Protein AF-W2BYJ5-F1 (afdb_monomer_lite)

Secondary structure (DSSP, 8-state):
----EEETTEEEEEEEE---S-TTSEEEEEEEEEPTT-----TTSEESSPPHHHIIIIIISS-TT--HHHHGGGG--SEEEEEES-EEPPSTT-TT-EESEEEEEEETTTTEEEEEEEE-

pLDDT: mean 81.8, std 13.91, range [34.31, 96.56]

Sequence (120 aa):
MGVSDSYDGFEIEKVFDNHKGSPADGEALYKITKDSNTKADFSDWKKLPIDKRIVEFYITKRYDHVSSEIRKLAEISEGYWKIVGKNPIEGEGMKGLYGNMKLYIYDSQHDLIYCYVFDS

Radius of gyration: 14.44 Å; chains: 1; bounding box: 39×27×36 Å

Structure (mmCIF, N/CA/C/O backbone):
data_AF-W2BYJ5-F1
#
_entry.id   AF-W2BYJ5-F1
#
loop_
_atom_site.group_PDB
_atom_site.id
_atom_site.type_symbol
_atom_site.label_atom_id
_atom_site.label_alt_id
_atom_site.label_comp_id
_atom_site.label_asym_id
_atom_site.label_entity_id
_atom_site.label_seq_id
_atom_site.pdbx_PDB_ins_code
_atom_site.Cartn_x
_atom_site.Cartn_y
_atom_site.Cartn_z
_atom_site.occupancy
_atom_site.B_iso_or_equiv
_atom_site.auth_seq_id
_atom_site.auth_comp_id
_atom_site.auth_asym_id
_atom_site.auth_atom_id
_atom_site.pdbx_PDB_model_num
ATOM 1 N N . MET A 1 1 ? -17.457 -9.710 -12.658 1.00 34.31 1 MET A N 1
ATOM 2 C CA . MET A 1 1 ? -17.780 -10.358 -11.372 1.00 34.31 1 MET A CA 1
ATOM 3 C C . MET A 1 1 ? -16.460 -10.516 -10.645 1.00 34.31 1 MET A C 1
ATOM 5 O O . MET A 1 1 ? -15.619 -11.253 -11.142 1.00 34.31 1 MET A O 1
ATOM 9 N N . GLY A 1 2 ? -16.212 -9.712 -9.609 1.00 41.78 2 GLY A N 1
ATOM 10 C CA . GLY A 1 2 ? -14.997 -9.833 -8.799 1.00 41.78 2 GLY A CA 1
ATOM 11 C C . GLY A 1 2 ? -15.072 -11.114 -7.975 1.00 41.78 2 GLY A C 1
ATOM 12 O O . GLY A 1 2 ? -16.130 -11.422 -7.434 1.00 41.78 2 GLY A O 1
ATOM 13 N N . VAL A 1 3 ? -13.991 -11.888 -7.958 1.00 44.06 3 VAL A N 1
ATOM 14 C CA . VAL A 1 3 ? -13.860 -13.061 -7.090 1.00 44.06 3 VAL A CA 1
ATOM 15 C C . VAL A 1 3 ? -13.415 -12.532 -5.731 1.00 44.06 3 VAL A C 1
ATOM 17 O O . VAL A 1 3 ? -12.350 -11.919 -5.657 1.00 44.06 3 VAL A O 1
ATOM 20 N N . SER A 1 4 ? -14.253 -12.689 -4.705 1.00 48.09 4 SER A N 1
ATOM 21 C CA . SER A 1 4 ? -13.864 -12.451 -3.318 1.00 48.09 4 SER A CA 1
ATOM 22 C C . SER A 1 4 ? -13.436 -13.774 -2.695 1.00 48.09 4 SER A C 1
ATOM 24 O O . SER A 1 4 ? -14.234 -14.699 -2.555 1.00 48.09 4 SER A O 1
ATOM 26 N N . ASP A 1 5 ? -12.154 -13.875 -2.354 1.00 50.00 5 ASP A N 1
ATOM 27 C CA . ASP A 1 5 ? -11.633 -14.991 -1.571 1.00 50.00 5 ASP A CA 1
ATOM 28 C C . ASP A 1 5 ? -11.631 -14.569 -0.096 1.00 50.00 5 ASP A C 1
ATOM 30 O O . ASP A 1 5 ? -11.043 -13.545 0.267 1.00 50.00 5 ASP A O 1
ATOM 34 N N . SER A 1 6 ? -12.313 -15.338 0.756 1.00 47.88 6 SER A N 1
ATOM 35 C CA . SER A 1 6 ? -12.327 -15.129 2.205 1.00 47.88 6 SER A CA 1
ATOM 36 C C . SER A 1 6 ? -11.259 -15.999 2.867 1.00 47.88 6 SER A C 1
ATOM 38 O O . SER A 1 6 ? -11.333 -17.228 2.791 1.00 47.88 6 SER A O 1
ATOM 40 N N . TYR A 1 7 ? -10.301 -15.382 3.551 1.00 55.19 7 TYR A N 1
ATOM 41 C CA . TYR A 1 7 ? -9.303 -16.069 4.375 1.00 55.19 7 TYR A CA 1
ATOM 42 C C . TYR A 1 7 ? -9.438 -15.563 5.810 1.00 55.19 7 TYR A C 1
ATOM 44 O O . TYR A 1 7 ? -9.372 -14.356 6.005 1.00 55.19 7 TYR A O 1
ATOM 52 N N . ASP A 1 8 ? -9.648 -16.460 6.783 1.00 59.50 8 ASP A N 1
ATOM 53 C CA . ASP A 1 8 ? -9.622 -16.217 8.241 1.00 59.50 8 ASP A CA 1
ATOM 54 C C . ASP A 1 8 ? -9.845 -14.751 8.671 1.00 59.50 8 ASP A C 1
ATOM 56 O O . ASP A 1 8 ? -8.933 -14.065 9.135 1.00 59.50 8 ASP A O 1
ATOM 60 N N . GLY A 1 9 ? -11.074 -14.256 8.506 1.00 69.25 9 GLY A N 1
ATOM 61 C CA . GLY A 1 9 ? -11.464 -12.930 8.989 1.00 69.25 9 GLY A CA 1
ATOM 62 C C . GLY A 1 9 ? -11.084 -11.746 8.094 1.00 69.25 9 GLY A C 1
ATOM 63 O O . GLY A 1 9 ? -11.025 -10.616 8.590 1.00 69.25 9 GLY A O 1
ATOM 64 N N . PHE A 1 10 ? -10.797 -11.990 6.813 1.00 74.31 10 PHE A N 1
ATOM 65 C CA . PHE A 1 10 ? -10.571 -10.967 5.796 1.00 74.31 10 PHE A CA 1
ATOM 66 C C . PHE A 1 10 ? -11.296 -11.299 4.486 1.00 74.31 10 PHE A C 1
ATOM 68 O O . PHE A 1 10 ? -11.245 -12.432 4.002 1.00 74.31 10 PHE A O 1
ATOM 75 N N . GLU A 1 11 ? -11.894 -10.278 3.875 1.00 85.56 11 GLU A N 1
ATOM 76 C CA . GLU A 1 11 ? -12.414 -10.303 2.508 1.00 85.56 11 GLU A CA 1
ATOM 77 C C . GLU A 1 11 ? -11.438 -9.576 1.579 1.00 85.56 11 GLU A C 1
ATOM 79 O O . GLU A 1 11 ? -11.033 -8.444 1.856 1.00 85.56 11 GLU A O 1
ATOM 84 N N . ILE A 1 12 ? -11.048 -10.222 0.477 1.00 88.88 12 ILE A N 1
ATOM 85 C CA . ILE A 1 12 ? -10.136 -9.649 -0.517 1.00 88.88 12 ILE A CA 1
ATOM 86 C C . ILE A 1 12 ? -10.892 -9.419 -1.824 1.00 88.88 12 ILE A C 1
ATOM 88 O O . ILE A 1 12 ? -11.341 -10.361 -2.468 1.00 88.88 12 ILE A O 1
ATOM 92 N N . GLU A 1 13 ? -10.973 -8.165 -2.250 1.00 91.50 13 GLU A N 1
ATOM 93 C CA . GLU A 1 13 ? -11.557 -7.735 -3.515 1.00 91.50 13 GLU A CA 1
ATOM 94 C C . GLU A 1 13 ? -10.449 -7.265 -4.465 1.00 91.50 13 GLU A C 1
ATOM 96 O O . GLU A 1 13 ? -9.649 -6.389 -4.128 1.00 91.50 13 GLU A O 1
ATOM 101 N N . LYS A 1 14 ? -10.405 -7.802 -5.688 1.00 92.25 14 LYS A N 1
ATOM 102 C CA . LYS A 1 14 ? -9.526 -7.278 -6.741 1.00 92.25 14 LYS A CA 1
ATOM 103 C C . LYS A 1 14 ? -10.184 -6.076 -7.427 1.00 92.25 14 LYS A C 1
ATOM 105 O O . LYS A 1 14 ? -11.165 -6.235 -8.148 1.00 92.25 14 LYS A O 1
ATOM 110 N N . VAL A 1 15 ? -9.610 -4.892 -7.231 1.00 91.81 15 VAL A N 1
ATOM 111 C CA . VAL A 1 15 ? -10.130 -3.599 -7.713 1.00 91.81 15 VAL A CA 1
ATOM 112 C C . VAL A 1 15 ? -9.545 -3.222 -9.077 1.00 91.81 15 VAL A C 1
ATOM 114 O O . VAL A 1 15 ? -10.196 -2.565 -9.886 1.00 91.81 15 VAL A O 1
ATOM 117 N N . PHE A 1 16 ? -8.311 -3.643 -9.352 1.00 89.19 16 PHE A N 1
ATOM 118 C CA . PHE A 1 16 ? -7.631 -3.383 -10.618 1.00 89.19 16 PHE A CA 1
ATOM 119 C C . PHE A 1 16 ? -6.700 -4.540 -10.979 1.00 89.19 16 PHE A C 1
ATOM 121 O O . PHE A 1 16 ? -6.076 -5.127 -10.095 1.00 89.19 16 PHE A O 1
ATOM 128 N N . ASP A 1 17 ? -6.596 -4.841 -12.273 1.00 88.56 17 ASP A N 1
ATOM 129 C CA . ASP A 1 17 ? -5.706 -5.863 -12.825 1.00 88.56 17 ASP A CA 1
ATOM 130 C C . ASP A 1 17 ? -5.228 -5.437 -14.219 1.00 88.56 17 ASP A C 1
ATOM 132 O O . ASP A 1 17 ? -6.046 -5.139 -15.093 1.00 88.56 17 ASP A O 1
ATOM 136 N N . ASN A 1 18 ? -3.914 -5.391 -14.418 1.00 84.12 18 ASN A N 1
ATOM 137 C CA . ASN A 1 18 ? -3.278 -5.057 -15.691 1.00 84.12 18 ASN A CA 1
ATOM 138 C C . ASN A 1 18 ? -2.070 -5.959 -15.983 1.00 84.12 18 ASN A C 1
ATOM 140 O O . ASN A 1 18 ? -1.065 -5.516 -16.543 1.00 84.12 18 ASN A O 1
ATOM 144 N N . HIS A 1 19 ? -2.149 -7.238 -15.621 1.00 76.38 19 HIS A N 1
ATOM 145 C CA . HIS A 1 19 ? -1.187 -8.219 -16.118 1.00 76.38 19 HIS A CA 1
ATOM 146 C C . HIS A 1 19 ? -1.439 -8.417 -17.618 1.00 76.38 19 HIS A C 1
ATOM 148 O O . HIS A 1 19 ? -2.447 -9.000 -18.023 1.00 76.38 19 HIS A O 1
ATOM 154 N N . LYS A 1 20 ? -0.550 -7.894 -18.474 1.00 66.12 20 LYS A N 1
ATOM 155 C CA . LYS A 1 20 ? -0.700 -7.878 -19.947 1.00 66.12 20 LYS A CA 1
ATOM 156 C C . LYS A 1 20 ? -0.464 -9.257 -20.592 1.00 66.12 20 LYS A C 1
ATOM 158 O O . LYS A 1 20 ? 0.242 -9.372 -21.589 1.00 66.12 20 LYS A O 1
ATOM 163 N N . GLY A 1 21 ? -1.032 -10.317 -20.019 1.00 58.94 21 GLY A N 1
ATOM 164 C CA . GLY A 1 21 ? -0.880 -11.700 -20.482 1.00 58.94 21 GLY A CA 1
ATOM 165 C C . GLY A 1 21 ? 0.358 -12.435 -19.950 1.00 58.94 21 GLY A C 1
ATOM 166 O O . GLY A 1 21 ? 0.511 -13.617 -20.243 1.00 58.94 21 GLY A O 1
ATOM 167 N N . SER A 1 22 ? 1.201 -11.780 -19.144 1.00 53.72 22 SER A N 1
ATOM 168 C CA . SER A 1 22 ? 2.296 -12.403 -18.388 1.00 53.72 22 SER A CA 1
ATOM 169 C C . SER A 1 22 ? 2.013 -12.264 -16.888 1.00 53.72 22 SER A C 1
ATOM 171 O O . SER A 1 22 ? 1.845 -11.139 -16.425 1.00 53.72 22 SER A O 1
ATOM 173 N N . PRO A 1 23 ? 1.966 -13.359 -16.106 1.00 57.19 23 PRO A N 1
ATOM 174 C CA . PRO A 1 23 ? 1.813 -13.284 -14.650 1.00 57.19 23 PRO A CA 1
ATOM 175 C C . PRO A 1 23 ? 2.991 -12.610 -13.935 1.00 57.19 23 PRO A C 1
ATOM 177 O O . PRO A 1 23 ? 2.866 -12.288 -12.763 1.00 57.19 23 PRO A O 1
ATOM 180 N N . ALA A 1 24 ? 4.133 -12.462 -14.616 1.00 58.56 24 ALA A N 1
ATOM 181 C CA . ALA A 1 24 ? 5.359 -11.899 -14.055 1.00 58.56 24 ALA A CA 1
ATOM 182 C C . ALA A 1 24 ? 5.522 -10.394 -14.321 1.00 58.56 24 ALA A C 1
ATOM 184 O O . ALA A 1 24 ? 6.416 -9.791 -13.745 1.00 58.56 24 ALA A O 1
ATOM 185 N N . ASP A 1 25 ? 4.671 -9.805 -15.170 1.00 70.56 25 ASP A N 1
ATOM 186 C CA . ASP A 1 25 ? 4.740 -8.389 -15.530 1.00 70.56 25 ASP A CA 1
ATOM 187 C C . ASP A 1 25 ? 3.359 -7.751 -15.416 1.00 70.56 25 ASP A C 1
ATOM 189 O O . ASP A 1 25 ? 2.419 -8.108 -16.144 1.00 70.56 25 ASP A O 1
ATOM 193 N N . GLY A 1 26 ? 3.232 -6.760 -14.539 1.00 82.06 26 GLY A N 1
ATOM 194 C CA . GLY A 1 26 ? 1.994 -6.012 -14.421 1.00 82.06 26 GLY A CA 1
ATOM 195 C C . GLY A 1 26 ? 1.746 -5.404 -13.057 1.00 82.06 26 GLY A C 1
ATOM 196 O O . GLY A 1 26 ? 2.615 -5.284 -12.198 1.00 82.06 26 GLY A O 1
ATOM 197 N N . GLU A 1 27 ? 0.506 -4.963 -12.904 1.00 87.12 27 GLU A N 1
ATOM 198 C CA . GLU A 1 27 ? 0.048 -4.242 -11.733 1.00 87.12 27 GLU A CA 1
ATOM 199 C C . GLU A 1 27 ? -1.331 -4.755 -11.339 1.00 87.12 27 GLU A C 1
ATOM 201 O O . GLU A 1 27 ? -2.189 -5.002 -12.194 1.00 87.12 27 GLU A O 1
ATOM 206 N N . ALA A 1 28 ? -1.571 -4.875 -10.040 1.00 90.19 28 ALA A N 1
ATOM 207 C CA . ALA A 1 28 ? -2.897 -5.155 -9.514 1.00 90.19 28 ALA A CA 1
ATOM 208 C C . ALA A 1 28 ? -3.137 -4.392 -8.218 1.00 90.19 28 ALA A C 1
ATOM 210 O O . ALA A 1 28 ? -2.230 -4.196 -7.411 1.00 90.19 28 ALA A O 1
ATOM 211 N N . LEU A 1 29 ? -4.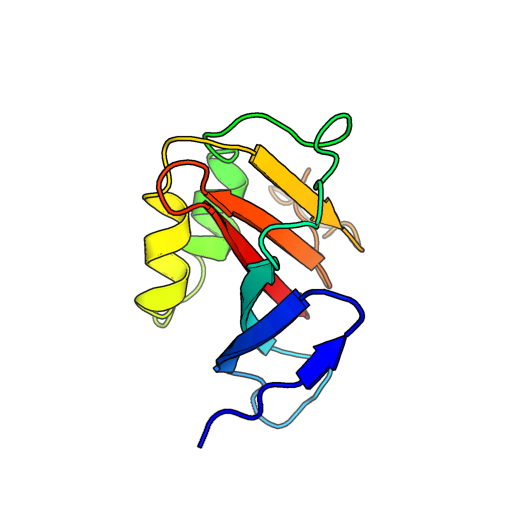384 -3.983 -8.007 1.00 93.00 29 LEU A N 1
ATOM 212 C CA . LEU A 1 29 ? -4.826 -3.388 -6.755 1.00 93.00 29 LEU A CA 1
ATOM 213 C C . LEU A 1 29 ? -5.865 -4.289 -6.117 1.00 93.00 29 LEU A C 1
ATOM 215 O O . LEU A 1 29 ? -6.869 -4.638 -6.740 1.00 93.00 29 LEU A O 1
ATOM 219 N N . TYR A 1 30 ? -5.637 -4.599 -4.852 1.00 93.38 30 TYR A N 1
ATOM 220 C CA . TYR A 1 30 ? -6.566 -5.327 -4.013 1.00 93.38 30 TYR A CA 1
ATOM 221 C C . TYR A 1 30 ? -7.021 -4.431 -2.872 1.00 93.38 30 TYR A C 1
ATOM 223 O O . TYR A 1 30 ? -6.216 -3.711 -2.275 1.00 93.38 30 TYR A O 1
ATOM 231 N N . LYS A 1 31 ? -8.304 -4.512 -2.557 1.00 94.12 31 LYS A N 1
ATOM 232 C CA . LYS A 1 31 ? -8.903 -3.973 -1.347 1.00 94.12 31 LYS A CA 1
ATOM 233 C C . LYS A 1 31 ? -9.156 -5.140 -0.404 1.00 94.12 31 LYS A C 1
ATOM 235 O O . LYS A 1 31 ? -9.677 -6.171 -0.806 1.00 94.12 31 LYS A O 1
ATOM 240 N N . ILE A 1 32 ? -8.738 -4.980 0.837 1.00 91.06 32 ILE A N 1
ATOM 241 C CA . ILE A 1 32 ? -8.810 -5.986 1.882 1.00 91.06 32 ILE A CA 1
ATOM 242 C C . ILE A 1 32 ? -9.638 -5.381 3.008 1.00 91.06 32 ILE A C 1
ATOM 244 O O . ILE A 1 32 ? -9.247 -4.384 3.628 1.00 91.06 32 ILE A O 1
ATOM 248 N N . THR A 1 33 ? -10.790 -5.982 3.257 1.00 87.94 33 THR A N 1
ATOM 249 C CA . THR A 1 33 ? -11.684 -5.619 4.350 1.00 87.94 33 THR A CA 1
ATOM 250 C C . THR A 1 33 ? -11.478 -6.616 5.478 1.00 87.94 33 THR A C 1
ATOM 252 O O . THR A 1 33 ? -11.453 -7.823 5.256 1.00 87.94 33 THR A O 1
ATOM 255 N N . LYS A 1 34 ? -11.265 -6.108 6.690 1.00 79.69 34 LYS A N 1
ATOM 256 C CA . LYS A 1 34 ? -11.122 -6.940 7.885 1.00 79.69 34 LYS A CA 1
ATOM 257 C C . LYS A 1 34 ? -12.483 -7.179 8.526 1.00 79.69 34 LYS A C 1
ATOM 259 O O . LYS A 1 34 ? -13.318 -6.275 8.575 1.00 79.69 34 LYS A O 1
ATOM 264 N N . ASP A 1 35 ? -12.663 -8.360 9.091 1.00 76.81 35 ASP A N 1
ATOM 265 C CA . ASP A 1 35 ? -13.776 -8.626 9.988 1.00 76.81 35 ASP A CA 1
ATOM 266 C C . ASP A 1 35 ? -13.622 -7.805 11.272 1.00 76.81 35 ASP A C 1
ATOM 268 O O . ASP A 1 35 ? -12.515 -7.512 11.735 1.00 76.81 35 ASP A O 1
ATOM 272 N N . SER A 1 36 ? -14.749 -7.478 11.903 1.00 68.12 36 SER A N 1
ATOM 273 C CA . SER A 1 36 ? -14.817 -6.610 13.090 1.00 68.12 36 SER A CA 1
ATOM 274 C C . SER A 1 36 ? -13.987 -7.112 14.281 1.00 68.12 36 SER A C 1
ATOM 276 O O . SER A 1 36 ? -13.649 -6.340 15.177 1.00 68.12 36 SER A O 1
ATOM 278 N N . ASN A 1 37 ? -13.659 -8.406 14.301 1.00 70.25 37 ASN A N 1
ATOM 279 C CA . ASN A 1 37 ? -12.916 -9.060 15.376 1.00 70.25 37 ASN A CA 1
ATOM 280 C C . ASN A 1 37 ? -11.407 -9.159 15.102 1.00 70.25 37 ASN A C 1
ATOM 282 O O . ASN A 1 37 ? -10.647 -9.546 15.995 1.00 70.25 37 ASN A O 1
ATOM 286 N N . THR A 1 38 ? -10.956 -8.800 13.901 1.00 70.56 38 THR A N 1
ATOM 287 C CA . THR A 1 38 ? -9.566 -8.978 13.489 1.00 70.56 38 THR A CA 1
ATOM 288 C C . THR A 1 38 ? -8.740 -7.739 13.828 1.00 70.56 38 THR A C 1
ATOM 290 O O . THR A 1 38 ? -8.915 -6.660 13.260 1.00 70.56 38 THR A O 1
ATOM 293 N N . LYS A 1 39 ? -7.804 -7.879 14.775 1.00 70.06 39 LYS A N 1
ATOM 294 C CA . LYS A 1 39 ? -6.857 -6.811 15.126 1.00 70.06 39 LYS A CA 1
ATOM 295 C C . LYS A 1 39 ? -5.643 -6.872 14.203 1.00 70.06 39 LYS A C 1
ATOM 297 O O . LYS A 1 39 ? -4.869 -7.820 14.267 1.00 70.06 39 LYS A O 1
ATOM 302 N N . ALA A 1 40 ? -5.469 -5.848 13.373 1.00 72.88 40 ALA A N 1
ATOM 303 C CA . ALA A 1 40 ? -4.260 -5.676 12.578 1.00 72.88 40 ALA A CA 1
ATOM 304 C C . ALA A 1 40 ? -3.139 -5.064 13.436 1.00 72.88 40 ALA A C 1
ATOM 306 O O . ALA A 1 40 ? -3.367 -4.088 14.153 1.00 72.88 40 ALA A O 1
ATOM 307 N N . ASP A 1 41 ? -1.938 -5.641 13.359 1.00 81.62 41 ASP A N 1
ATOM 308 C CA . ASP A 1 41 ? -0.731 -5.081 13.967 1.00 81.62 41 ASP A CA 1
ATOM 309 C C . ASP A 1 41 ? 0.039 -4.239 12.938 1.00 81.62 41 ASP A C 1
ATOM 311 O O . ASP A 1 41 ? 0.398 -4.703 11.849 1.00 81.62 41 ASP A O 1
ATOM 315 N N . PHE A 1 42 ? 0.279 -2.980 13.302 1.00 87.88 42 PHE A N 1
ATOM 316 C CA . PHE A 1 42 ? 0.967 -1.984 12.485 1.00 87.88 42 PHE A CA 1
ATOM 317 C C . PHE A 1 42 ? 2.311 -1.549 13.081 1.00 87.88 42 PHE A C 1
ATOM 319 O O . PHE A 1 42 ? 2.884 -0.566 12.615 1.00 87.88 42 PHE A O 1
ATOM 326 N N . SER A 1 43 ? 2.822 -2.260 14.089 1.00 88.25 43 SER A N 1
ATOM 327 C CA . SER A 1 43 ? 4.089 -1.956 14.771 1.00 88.25 43 SER A CA 1
ATOM 328 C C . SER A 1 43 ? 5.273 -1.764 13.810 1.00 88.25 43 SER A C 1
ATOM 330 O O . SER A 1 43 ? 6.039 -0.814 13.963 1.00 88.25 43 SER A O 1
ATOM 332 N N . ASP A 1 44 ? 5.360 -2.595 12.769 1.00 90.31 44 ASP A N 1
ATOM 333 C CA . ASP A 1 44 ? 6.418 -2.546 11.746 1.00 90.31 44 ASP A CA 1
ATOM 334 C C . ASP A 1 44 ? 6.091 -1.655 10.529 1.00 90.31 44 ASP A C 1
ATOM 336 O O . ASP A 1 44 ? 6.843 -1.616 9.547 1.00 90.31 44 ASP A O 1
ATOM 340 N N . TRP A 1 45 ? 4.953 -0.957 10.537 1.00 95.38 45 TRP A N 1
ATOM 341 C CA . TRP A 1 45 ? 4.527 -0.110 9.424 1.00 95.38 45 TRP A CA 1
ATOM 342 C C . TRP A 1 45 ? 4.939 1.345 9.649 1.00 95.38 45 TRP A C 1
ATOM 344 O O . TRP A 1 45 ? 5.038 1.844 10.769 1.00 95.38 45 TRP A O 1
ATOM 354 N N . LYS A 1 46 ? 5.149 2.072 8.553 1.00 95.44 46 LYS A N 1
ATOM 355 C CA . LYS A 1 46 ? 5.428 3.509 8.592 1.00 95.44 46 LYS A CA 1
ATOM 356 C C . LYS A 1 46 ? 4.120 4.283 8.661 1.00 95.44 46 LYS A C 1
ATOM 358 O O . LYS A 1 46 ? 3.141 3.889 8.041 1.00 95.44 46 LYS A O 1
ATOM 363 N N . LYS A 1 47 ? 4.105 5.414 9.363 1.00 96.19 47 LYS A N 1
ATOM 364 C CA . LYS A 1 47 ? 2.957 6.328 9.341 1.00 96.19 47 LYS A CA 1
ATOM 365 C C . LYS A 1 47 ? 2.857 7.010 7.971 1.00 96.19 47 LYS A C 1
ATOM 367 O O . LYS A 1 47 ? 3.885 7.338 7.374 1.00 96.19 47 LYS A O 1
ATOM 372 N N . LEU A 1 48 ? 1.636 7.210 7.479 1.00 95.75 48 LEU A N 1
ATOM 373 C CA . LEU A 1 48 ? 1.376 8.053 6.307 1.00 95.75 48 LEU A CA 1
ATOM 374 C C . LEU A 1 48 ? 1.807 9.520 6.565 1.00 95.75 48 LEU A C 1
ATOM 376 O O . LEU A 1 48 ? 1.855 9.941 7.727 1.00 95.75 48 LEU A O 1
ATOM 380 N N . PRO A 1 49 ? 2.144 10.308 5.521 1.00 93.94 49 PRO A N 1
ATOM 381 C CA . PRO A 1 49 ? 2.026 9.998 4.091 1.00 93.94 49 PRO A CA 1
ATOM 382 C C . PRO A 1 49 ? 3.116 9.050 3.565 1.00 93.94 49 PRO A C 1
ATOM 384 O O . PRO A 1 49 ? 4.162 8.847 4.185 1.00 93.94 49 PRO A O 1
ATOM 387 N N . ILE A 1 50 ? 2.859 8.464 2.394 1.00 92.38 50 ILE A N 1
ATOM 388 C CA . ILE A 1 50 ? 3.833 7.639 1.667 1.00 92.38 50 ILE A CA 1
ATOM 389 C C . ILE A 1 50 ? 5.010 8.519 1.227 1.00 92.38 50 ILE A C 1
ATOM 391 O O . ILE A 1 50 ? 4.838 9.698 0.912 1.00 92.38 50 ILE A O 1
ATOM 395 N N . ASP A 1 51 ? 6.216 7.945 1.186 1.00 90.38 51 ASP A N 1
ATOM 396 C CA . ASP A 1 51 ? 7.390 8.646 0.664 1.00 90.38 51 ASP A CA 1
ATOM 397 C C . ASP A 1 51 ? 7.121 9.186 -0.750 1.00 90.38 51 ASP A C 1
ATOM 399 O O . ASP A 1 51 ? 6.678 8.457 -1.643 1.00 90.38 51 ASP A O 1
ATOM 403 N N . LYS A 1 52 ? 7.426 10.470 -0.961 1.00 89.56 52 LYS A N 1
ATOM 404 C CA . LYS A 1 52 ? 7.170 11.171 -2.223 1.00 89.56 52 LYS A CA 1
ATOM 405 C C . LYS A 1 52 ? 7.756 10.440 -3.433 1.00 89.56 52 LYS A C 1
ATOM 407 O O . LYS A 1 52 ? 7.115 10.416 -4.478 1.00 89.56 52 LYS A O 1
ATOM 412 N N . ARG A 1 53 ? 8.937 9.823 -3.313 1.00 87.12 53 ARG A N 1
ATOM 413 C CA . ARG A 1 53 ? 9.557 9.092 -4.431 1.00 87.12 53 ARG A CA 1
ATOM 414 C C . ARG A 1 53 ? 8.759 7.853 -4.811 1.00 87.12 53 ARG A C 1
ATOM 416 O O . ARG A 1 53 ? 8.660 7.544 -5.991 1.00 87.12 53 ARG A O 1
ATOM 423 N N . ILE A 1 54 ? 8.175 7.169 -3.830 1.00 88.50 54 ILE A N 1
ATOM 424 C CA . ILE A 1 54 ? 7.308 6.010 -4.063 1.00 88.50 54 ILE A CA 1
ATOM 425 C C . ILE A 1 54 ? 6.019 6.474 -4.750 1.00 88.50 54 ILE A C 1
ATOM 427 O O . ILE A 1 54 ? 5.617 5.890 -5.751 1.00 88.50 54 ILE A O 1
ATOM 431 N N . VAL A 1 55 ? 5.409 7.564 -4.276 1.00 90.25 55 VAL A N 1
ATOM 432 C CA . VAL A 1 55 ? 4.202 8.133 -4.903 1.00 90.25 55 VAL A CA 1
ATOM 433 C C . VAL A 1 55 ? 4.468 8.554 -6.349 1.00 90.25 55 VAL A C 1
ATOM 435 O O . VAL A 1 55 ? 3.692 8.234 -7.251 1.00 90.25 55 VAL A O 1
ATOM 438 N N . GLU A 1 56 ? 5.573 9.254 -6.593 1.00 87.25 56 GLU A N 1
ATOM 439 C CA . GLU A 1 56 ? 5.961 9.668 -7.940 1.00 87.25 56 GLU A CA 1
ATOM 440 C C . GLU A 1 56 ? 6.202 8.452 -8.835 1.00 87.25 56 GLU A C 1
ATOM 442 O O . GLU A 1 56 ? 5.641 8.373 -9.924 1.00 87.25 56 GLU A O 1
ATOM 447 N N . PHE A 1 57 ? 6.970 7.468 -8.375 1.00 84.94 57 PHE A N 1
ATOM 448 C CA . PHE A 1 57 ? 7.361 6.338 -9.209 1.00 84.94 57 PHE A CA 1
ATOM 449 C C . PHE A 1 57 ? 6.226 5.345 -9.477 1.00 84.94 57 PHE A C 1
ATOM 451 O O . PHE A 1 57 ? 6.065 4.915 -10.612 1.00 84.94 57 PHE A O 1
ATOM 458 N N . TYR A 1 58 ? 5.449 4.977 -8.459 1.00 85.31 58 TYR A N 1
ATOM 459 C CA . TYR A 1 58 ? 4.490 3.872 -8.557 1.00 85.31 58 TYR A CA 1
ATOM 460 C C . TYR A 1 58 ? 3.041 4.322 -8.736 1.00 85.31 58 TYR A C 1
ATOM 462 O O . TYR A 1 58 ? 2.243 3.566 -9.273 1.00 85.31 58 TYR A O 1
ATOM 470 N N . ILE A 1 59 ? 2.686 5.525 -8.273 1.00 86.50 59 ILE A N 1
ATOM 471 C CA . ILE A 1 59 ? 1.278 5.937 -8.147 1.00 86.50 59 ILE A CA 1
ATOM 472 C C . ILE A 1 59 ? 0.907 7.054 -9.132 1.00 86.50 59 ILE A C 1
ATOM 474 O O . ILE A 1 59 ? -0.246 7.149 -9.543 1.00 86.50 59 ILE A O 1
ATOM 478 N N . THR A 1 60 ? 1.852 7.920 -9.521 1.00 79.38 60 THR A N 1
ATOM 479 C CA . THR A 1 60 ? 1.499 9.155 -10.252 1.00 79.38 60 THR A CA 1
ATOM 480 C C . THR A 1 60 ? 2.257 9.429 -11.552 1.00 79.38 60 THR A C 1
ATOM 482 O O . THR A 1 60 ? 1.629 9.971 -12.458 1.00 79.38 60 THR A O 1
ATOM 485 N N . LYS A 1 61 ? 3.553 9.098 -11.703 1.00 66.56 61 LYS A N 1
ATOM 486 C CA . LYS A 1 61 ? 4.335 9.540 -12.885 1.00 66.56 61 LYS A CA 1
ATOM 487 C C . LYS A 1 61 ? 4.713 8.480 -13.911 1.00 66.56 61 LYS A C 1
ATOM 489 O O . LYS A 1 61 ? 4.922 8.856 -15.059 1.00 66.56 61 LYS A O 1
ATOM 494 N N . ARG A 1 62 ? 4.924 7.215 -13.542 1.00 60.56 62 ARG A N 1
ATOM 495 C CA . ARG A 1 62 ? 5.693 6.317 -14.428 1.00 60.56 62 ARG A CA 1
ATOM 496 C C . ARG A 1 62 ? 4.885 5.687 -15.565 1.00 60.56 62 ARG A C 1
ATOM 498 O O . ARG A 1 62 ? 5.486 5.172 -16.500 1.00 60.56 62 ARG A O 1
ATOM 505 N N . TYR A 1 63 ? 3.560 5.806 -15.550 1.00 56.12 63 TYR A N 1
ATOM 506 C CA . TYR A 1 63 ? 2.728 5.324 -16.646 1.00 56.12 63 TYR A CA 1
ATOM 507 C C . TYR A 1 63 ? 1.691 6.375 -17.036 1.00 56.12 63 TYR A C 1
ATOM 509 O O . TYR A 1 63 ? 0.873 6.787 -16.213 1.00 56.12 63 TYR A O 1
ATOM 517 N N . ASP A 1 64 ? 1.639 6.718 -18.324 1.00 54.78 64 ASP A N 1
ATOM 518 C CA . ASP A 1 64 ? 0.552 7.502 -18.942 1.00 54.78 64 ASP A CA 1
ATOM 519 C C . ASP A 1 64 ? -0.840 6.841 -18.764 1.00 54.78 64 ASP A C 1
ATOM 521 O O . ASP A 1 64 ? -1.868 7.376 -19.175 1.00 54.78 64 ASP A O 1
ATOM 525 N N . HIS A 1 65 ? -0.882 5.680 -18.100 1.00 60.62 65 HIS A N 1
ATOM 526 C CA . HIS A 1 65 ? -2.035 4.822 -17.881 1.00 60.62 65 HIS A CA 1
ATOM 527 C C . HIS A 1 65 ? -2.220 4.386 -16.417 1.00 60.62 65 HIS A C 1
ATOM 529 O O . HIS A 1 65 ? -2.879 3.373 -16.187 1.00 60.62 65 HIS A O 1
ATOM 535 N N . VAL A 1 66 ? -1.669 5.093 -15.414 1.00 72.31 66 VAL A N 1
ATOM 536 C CA . VAL A 1 66 ? -1.994 4.731 -14.018 1.00 72.31 66 VAL A CA 1
ATOM 537 C C . VAL A 1 66 ? -3.495 4.918 -13.778 1.00 72.31 66 VAL A C 1
ATOM 539 O O . VAL A 1 66 ? -4.014 6.031 -13.922 1.00 72.31 66 VAL A O 1
ATOM 542 N N . SER A 1 67 ? -4.167 3.825 -13.408 1.00 81.25 67 SER A N 1
ATOM 543 C CA . SER A 1 67 ? -5.604 3.774 -13.120 1.00 81.25 67 SER A CA 1
ATOM 544 C C . SER A 1 67 ? -6.016 4.800 -12.063 1.00 81.25 67 SER A C 1
ATOM 546 O O . SER A 1 67 ? -5.277 5.061 -11.110 1.00 81.25 67 SER A O 1
ATOM 548 N N . SER A 1 68 ? -7.231 5.341 -12.188 1.00 85.50 68 SER A N 1
ATOM 549 C CA . SER A 1 68 ? -7.833 6.212 -11.171 1.00 85.50 68 SER A CA 1
ATOM 550 C C . SER A 1 68 ? -7.852 5.558 -9.791 1.00 85.50 68 SER A C 1
ATOM 552 O O . SER A 1 68 ? -7.659 6.246 -8.796 1.00 85.50 68 SER A O 1
ATOM 554 N N . GLU A 1 69 ? -8.024 4.237 -9.727 1.00 86.88 69 GLU A N 1
ATOM 555 C CA . GLU A 1 69 ? -8.052 3.496 -8.463 1.00 86.88 69 GLU A CA 1
ATOM 556 C C . GLU A 1 69 ? -6.688 3.476 -7.767 1.00 86.88 69 GLU A C 1
ATOM 558 O O . GLU A 1 69 ? -6.613 3.639 -6.554 1.00 86.88 69 GLU A O 1
ATOM 563 N N . ILE A 1 70 ? -5.597 3.368 -8.530 1.00 88.75 70 ILE A N 1
ATOM 564 C CA . ILE A 1 70 ? -4.239 3.442 -7.975 1.00 88.75 70 ILE A CA 1
ATOM 565 C C . ILE A 1 70 ? -3.945 4.872 -7.511 1.00 88.75 70 ILE A C 1
ATOM 567 O O . ILE A 1 70 ? -3.382 5.062 -6.436 1.00 88.75 70 ILE A O 1
ATOM 571 N N . ARG A 1 71 ? -4.368 5.895 -8.268 1.00 89.06 71 ARG A N 1
ATOM 572 C CA . ARG A 1 71 ? -4.127 7.306 -7.907 1.00 89.06 71 ARG A CA 1
ATOM 573 C C . ARG A 1 71 ? -4.737 7.691 -6.558 1.00 89.06 71 ARG A C 1
ATOM 575 O O . ARG A 1 71 ? -4.095 8.431 -5.816 1.00 89.06 71 ARG A O 1
ATOM 582 N N . LYS A 1 72 ? -5.904 7.135 -6.208 1.00 90.31 72 LYS A N 1
ATOM 583 C CA . LYS A 1 72 ? -6.555 7.348 -4.900 1.00 90.31 72 LYS A CA 1
ATOM 584 C C . LYS A 1 72 ? -5.662 6.964 -3.719 1.00 90.31 72 LYS A C 1
ATOM 586 O O . LYS A 1 72 ? -5.782 7.551 -2.651 1.00 90.31 72 LYS A O 1
ATOM 591 N N . LEU A 1 73 ? -4.716 6.038 -3.898 1.00 91.94 73 LEU A N 1
ATOM 592 C CA . LEU A 1 73 ? -3.780 5.654 -2.837 1.00 91.94 73 LEU A CA 1
ATOM 593 C C . LEU A 1 73 ? -2.894 6.818 -2.369 1.00 91.94 73 LEU A C 1
ATOM 595 O O . LEU A 1 73 ? -2.493 6.847 -1.208 1.00 91.94 73 LEU A O 1
ATOM 599 N N . ALA A 1 74 ? -2.593 7.783 -3.247 1.00 90.25 74 ALA A N 1
ATOM 600 C CA . ALA A 1 74 ? -1.830 8.980 -2.888 1.00 90.25 74 ALA A CA 1
ATOM 601 C C . ALA A 1 74 ? -2.657 10.013 -2.101 1.00 90.25 74 ALA A C 1
ATOM 603 O O . ALA A 1 74 ? -2.081 10.931 -1.519 1.00 90.25 74 ALA A O 1
ATOM 604 N N . GLU A 1 75 ? -3.985 9.878 -2.093 1.00 91.06 75 GLU A N 1
ATOM 605 C CA . GLU A 1 75 ? -4.913 10.789 -1.415 1.00 91.06 75 GLU A CA 1
ATOM 606 C C . GLU A 1 75 ? -5.161 10.377 0.047 1.00 91.06 75 GLU A C 1
ATOM 608 O O . GLU A 1 75 ? -5.663 11.177 0.836 1.00 91.06 75 GLU A O 1
ATOM 613 N N . ILE A 1 76 ? -4.764 9.157 0.435 1.00 93.81 76 ILE A N 1
ATOM 614 C CA . ILE A 1 76 ? -4.914 8.643 1.801 1.00 93.81 76 ILE A CA 1
ATOM 615 C C . ILE A 1 76 ? -3.946 9.384 2.732 1.00 93.81 76 ILE A C 1
ATOM 617 O O . ILE A 1 76 ? -2.721 9.289 2.608 1.00 93.81 76 ILE A O 1
ATOM 621 N N . SER A 1 77 ? -4.506 10.120 3.690 1.00 92.94 77 SER A N 1
ATOM 622 C CA . SER A 1 77 ? -3.760 11.016 4.580 1.00 92.94 77 SER A CA 1
ATOM 623 C C . SER A 1 77 ? -3.523 10.450 5.982 1.00 92.94 77 SER A C 1
ATOM 625 O O . SER A 1 77 ? -2.593 10.886 6.665 1.00 92.94 77 SER A O 1
ATOM 627 N N . GLU A 1 78 ? -4.312 9.461 6.409 1.00 94.88 78 GLU A N 1
ATOM 628 C CA . GLU A 1 78 ? -4.251 8.884 7.752 1.00 94.88 78 GLU A CA 1
ATOM 629 C C . GLU A 1 78 ? -4.151 7.359 7.728 1.00 94.88 78 GLU A C 1
ATOM 631 O O . GLU A 1 78 ? -4.829 6.675 6.963 1.00 94.88 78 GLU A O 1
ATOM 636 N N . GLY A 1 79 ? -3.290 6.835 8.601 1.00 95.25 79 GLY A N 1
ATOM 637 C CA . GLY A 1 79 ? -3.028 5.410 8.741 1.00 95.25 79 GLY A CA 1
ATOM 638 C C . GLY A 1 79 ? -1.558 5.068 8.518 1.00 95.25 79 GLY A C 1
ATOM 639 O O . GLY A 1 79 ? -0.660 5.826 8.912 1.00 95.25 79 GLY A O 1
ATOM 640 N N . TYR A 1 80 ? -1.305 3.902 7.929 1.00 96.56 80 TYR A N 1
ATOM 641 C CA . TYR A 1 80 ? 0.023 3.286 7.900 1.00 96.56 80 TYR A CA 1
ATOM 642 C C . TYR A 1 80 ? 0.333 2.660 6.542 1.00 96.56 80 TYR A C 1
ATOM 644 O O . TYR A 1 80 ? -0.568 2.289 5.801 1.00 96.56 80 TYR A O 1
ATOM 652 N N . TRP A 1 81 ? 1.610 2.487 6.210 1.00 96.31 81 TRP A N 1
ATOM 653 C CA . TRP A 1 81 ? 2.031 1.832 4.974 1.00 96.31 81 TRP A CA 1
ATOM 654 C C . TRP A 1 81 ? 3.316 1.015 5.141 1.00 96.31 81 TRP A C 1
ATOM 656 O O . TRP A 1 81 ? 4.147 1.286 6.014 1.00 96.31 81 TRP A O 1
ATOM 666 N N . LYS A 1 82 ? 3.505 0.013 4.279 1.00 94.44 82 LYS A N 1
ATOM 667 C CA . LYS A 1 82 ? 4.756 -0.755 4.180 1.00 94.44 82 LYS A CA 1
ATOM 668 C C . LYS A 1 82 ? 4.961 -1.330 2.783 1.00 94.44 82 LYS A C 1
ATOM 670 O O . LYS A 1 82 ? 4.005 -1.544 2.048 1.00 94.44 82 LYS A O 1
ATOM 675 N N . ILE A 1 83 ? 6.211 -1.644 2.453 1.00 92.31 83 ILE A N 1
ATOM 676 C CA . ILE A 1 83 ? 6.564 -2.414 1.254 1.00 92.31 83 ILE A CA 1
ATOM 677 C C . ILE A 1 83 ? 7.017 -3.812 1.679 1.00 92.31 83 ILE A C 1
ATOM 679 O O . ILE A 1 83 ? 7.856 -3.939 2.574 1.00 92.31 83 ILE A O 1
ATOM 683 N N . VAL A 1 84 ? 6.487 -4.844 1.025 1.00 89.81 84 VAL A N 1
ATOM 684 C CA . VAL A 1 84 ? 6.800 -6.265 1.248 1.00 89.81 84 VAL A CA 1
ATOM 685 C C . VAL A 1 84 ? 7.197 -6.917 -0.071 1.00 89.81 84 VAL A C 1
ATOM 687 O O . VAL A 1 84 ? 6.638 -6.550 -1.097 1.00 89.81 84 VAL A O 1
ATOM 690 N N . GLY A 1 85 ? 8.122 -7.890 -0.003 1.00 81.06 85 GLY A N 1
ATOM 691 C CA . GLY A 1 85 ? 8.680 -8.626 -1.145 1.00 81.06 85 GLY A CA 1
ATOM 692 C C . GLY A 1 85 ? 9.334 -7.652 -2.107 1.00 81.06 85 GLY A C 1
ATOM 693 O O . GLY A 1 85 ? 8.633 -7.038 -2.865 1.00 81.06 85 GLY A O 1
ATOM 694 N N . LYS A 1 86 ? 10.631 -7.364 -2.013 1.00 78.12 86 LYS A N 1
ATOM 695 C CA . LYS A 1 86 ? 11.196 -6.225 -2.751 1.00 78.12 86 LYS A CA 1
ATOM 696 C C . LYS A 1 86 ? 12.544 -6.577 -3.357 1.00 78.12 86 LYS A C 1
ATOM 698 O O . LYS A 1 86 ? 13.480 -6.882 -2.619 1.00 78.12 86 LYS A O 1
ATOM 703 N N . ASN A 1 87 ? 12.646 -6.486 -4.679 1.00 83.25 87 ASN A N 1
ATOM 704 C CA . ASN A 1 87 ? 13.903 -6.657 -5.400 1.00 83.25 87 ASN A CA 1
ATOM 705 C C . ASN A 1 87 ? 14.462 -5.271 -5.727 1.00 83.25 87 ASN A C 1
ATOM 707 O O . ASN A 1 87 ? 13.773 -4.505 -6.397 1.00 83.25 87 ASN A O 1
ATOM 711 N N . PRO A 1 88 ? 15.648 -4.881 -5.225 1.00 82.50 88 PRO A N 1
ATOM 712 C CA . PRO A 1 88 ? 16.225 -3.577 -5.539 1.00 82.50 88 PRO A CA 1
ATOM 713 C C . PRO A 1 88 ? 16.336 -3.373 -7.051 1.00 82.50 88 PRO A C 1
ATOM 715 O O . PRO A 1 88 ? 16.825 -4.255 -7.752 1.00 82.50 88 PRO A O 1
ATOM 718 N N . ILE A 1 89 ? 15.901 -2.214 -7.544 1.00 81.94 89 ILE A N 1
ATOM 719 C CA . ILE A 1 89 ? 16.123 -1.838 -8.944 1.00 81.94 89 ILE A CA 1
ATOM 720 C C . ILE A 1 89 ? 17.499 -1.182 -9.042 1.00 81.94 89 ILE A C 1
ATOM 722 O O . ILE A 1 89 ? 17.787 -0.209 -8.338 1.00 81.94 89 ILE A O 1
ATOM 726 N N . GLU A 1 90 ? 18.349 -1.704 -9.922 1.00 81.19 90 GLU A N 1
ATOM 727 C CA . GLU A 1 90 ? 19.653 -1.114 -10.217 1.00 81.19 90 GLU A CA 1
ATOM 728 C C . GLU A 1 90 ? 19.534 -0.007 -11.274 1.00 81.19 90 GLU A C 1
ATOM 730 O O . GLU A 1 90 ? 18.707 -0.067 -12.183 1.00 81.19 90 GLU A O 1
ATOM 735 N N . GLY A 1 91 ? 20.360 1.033 -11.146 1.00 78.06 91 GLY A N 1
ATOM 736 C CA . GLY A 1 91 ? 20.405 2.152 -12.085 1.00 78.06 91 GLY A CA 1
ATOM 737 C C . GLY A 1 91 ? 20.578 3.509 -11.407 1.00 78.06 91 GLY A C 1
ATOM 738 O O . GLY A 1 91 ? 20.252 3.704 -10.231 1.00 78.06 91 GLY A O 1
ATOM 739 N N . GLU A 1 92 ? 21.099 4.474 -12.161 1.00 73.88 92 GLU A N 1
ATOM 740 C CA . GLU A 1 92 ? 21.227 5.853 -11.695 1.00 73.88 92 GLU A CA 1
ATOM 741 C C . GLU A 1 92 ? 19.834 6.438 -11.399 1.00 73.88 92 GLU A C 1
ATOM 743 O O . GLU A 1 92 ? 18.905 6.322 -12.195 1.00 73.88 92 GLU A O 1
ATOM 748 N N . GLY A 1 93 ? 19.653 7.008 -10.204 1.00 76.12 93 GLY A N 1
ATOM 749 C CA . GLY A 1 93 ? 18.353 7.516 -9.746 1.00 76.12 93 GLY A CA 1
ATOM 750 C C . GLY A 1 93 ? 17.375 6.464 -9.198 1.00 76.12 93 GLY A C 1
ATOM 751 O O . GLY A 1 93 ? 16.330 6.851 -8.679 1.00 76.12 93 GLY A O 1
ATOM 752 N N . MET A 1 94 ? 17.712 5.166 -9.218 1.00 80.31 94 MET A N 1
ATOM 753 C CA . MET A 1 94 ? 16.826 4.078 -8.751 1.00 80.31 94 MET A CA 1
ATOM 754 C C . MET A 1 94 ? 17.020 3.696 -7.272 1.00 80.31 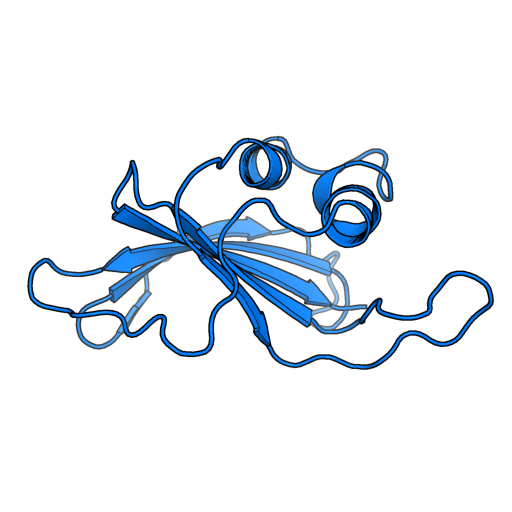94 MET A C 1
ATOM 756 O O . MET A 1 94 ? 16.332 2.829 -6.734 1.00 80.31 94 MET A O 1
ATOM 760 N N . LYS A 1 95 ? 17.944 4.358 -6.565 1.00 81.38 95 LYS A N 1
ATOM 761 C CA . LYS A 1 95 ? 18.265 4.043 -5.165 1.00 81.38 95 LYS A CA 1
ATOM 762 C C . LYS A 1 95 ? 17.037 4.200 -4.257 1.00 81.38 95 LYS A C 1
ATOM 764 O O . LYS A 1 95 ? 16.533 5.307 -4.067 1.00 81.38 95 LYS A O 1
ATOM 769 N N . GLY A 1 96 ? 16.634 3.097 -3.624 1.00 76.56 96 GLY A N 1
ATOM 770 C CA . GLY A 1 96 ? 15.474 3.041 -2.726 1.00 76.56 96 GLY A CA 1
ATOM 771 C C . GLY A 1 96 ? 14.162 2.651 -3.412 1.00 76.56 96 GLY A C 1
ATOM 772 O O . GLY A 1 96 ? 13.121 2.698 -2.761 1.00 76.56 96 GLY A O 1
ATOM 773 N N . LEU A 1 97 ? 14.219 2.261 -4.688 1.00 82.12 97 LEU A N 1
ATOM 774 C CA . LEU A 1 97 ? 13.102 1.735 -5.466 1.00 82.12 97 LEU A CA 1
ATOM 775 C C . LEU A 1 97 ? 13.280 0.229 -5.692 1.00 82.12 97 LEU A C 1
ATOM 777 O O . LEU A 1 97 ? 14.393 -0.304 -5.660 1.00 82.12 97 LEU A O 1
ATOM 781 N N . TYR A 1 98 ? 12.157 -0.454 -5.877 1.00 84.88 98 TYR A N 1
ATOM 782 C CA . TYR A 1 98 ? 12.057 -1.907 -5.902 1.00 84.88 98 TYR A CA 1
ATOM 783 C C . TYR A 1 98 ? 11.119 -2.414 -7.010 1.00 84.88 98 TYR A C 1
ATOM 785 O O . TYR A 1 98 ? 10.062 -1.830 -7.242 1.00 84.88 98 TYR A O 1
ATOM 793 N N . GLY A 1 99 ? 11.497 -3.501 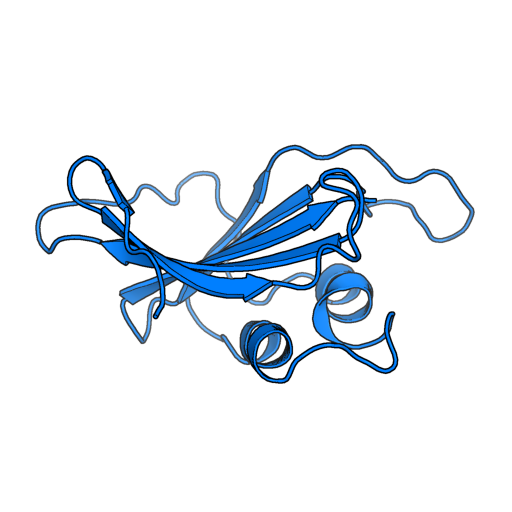-7.677 1.00 83.88 99 GLY A N 1
ATOM 794 C CA . GLY A 1 99 ? 10.624 -4.300 -8.536 1.00 83.88 99 GLY A CA 1
ATOM 795 C C . GLY A 1 99 ? 10.049 -5.483 -7.758 1.00 83.88 99 GLY A C 1
ATOM 796 O O . GLY A 1 99 ? 10.530 -5.789 -6.657 1.00 83.88 99 GLY A O 1
ATOM 797 N N . ASN A 1 100 ? 9.051 -6.152 -8.339 1.00 85.94 100 ASN A N 1
ATOM 798 C CA . ASN A 1 100 ? 8.356 -7.303 -7.742 1.00 85.94 100 ASN A CA 1
ATOM 799 C C . ASN A 1 100 ? 7.878 -7.016 -6.316 1.00 85.94 100 ASN A C 1
ATOM 801 O O . ASN A 1 100 ? 8.178 -7.780 -5.399 1.00 85.94 100 ASN A O 1
ATOM 805 N N . MET A 1 101 ? 7.240 -5.854 -6.135 1.00 90.56 101 MET A N 1
ATOM 806 C CA . MET A 1 101 ? 6.932 -5.258 -4.844 1.00 90.56 101 MET A CA 1
ATOM 807 C C . MET A 1 101 ? 5.449 -5.162 -4.534 1.00 90.56 101 MET A C 1
ATOM 809 O O . MET A 1 101 ? 4.622 -4.893 -5.400 1.00 90.56 101 MET A O 1
ATOM 813 N N . LYS A 1 102 ? 5.120 -5.347 -3.253 1.00 92.44 102 LYS A N 1
ATOM 814 C CA . LYS A 1 102 ? 3.776 -5.134 -2.716 1.00 92.44 102 LYS A CA 1
ATOM 815 C C . LYS A 1 102 ? 3.785 -3.935 -1.785 1.00 92.44 102 LYS A C 1
ATOM 817 O O . LYS A 1 102 ? 4.433 -3.967 -0.736 1.00 92.44 102 LYS A O 1
ATOM 822 N N . LEU A 1 103 ? 3.050 -2.895 -2.146 1.00 93.62 103 LEU A N 1
ATOM 823 C CA . LEU A 1 103 ? 2.789 -1.735 -1.308 1.00 93.62 103 LEU A CA 1
ATOM 824 C C . LEU A 1 103 ? 1.466 -1.942 -0.573 1.00 93.62 103 LEU A C 1
ATOM 826 O O . LEU A 1 103 ? 0.397 -1.955 -1.176 1.00 93.62 103 LEU A O 1
ATOM 830 N N . TYR A 1 104 ? 1.550 -2.079 0.744 1.00 94.81 104 TYR A N 1
ATOM 831 C CA . TYR A 1 104 ? 0.387 -2.122 1.614 1.00 94.81 104 TYR A CA 1
ATOM 832 C C . TYR A 1 104 ? 0.122 -0.747 2.209 1.00 94.81 104 TYR A C 1
ATOM 834 O O . TYR A 1 104 ? 1.053 -0.096 2.692 1.00 94.81 104 TYR A O 1
ATOM 842 N N . ILE A 1 105 ? -1.143 -0.336 2.216 1.00 96.12 105 ILE A N 1
ATOM 843 C CA . ILE A 1 105 ? -1.607 0.915 2.817 1.00 96.12 105 ILE A CA 1
ATOM 844 C C . ILE A 1 105 ? -2.839 0.598 3.652 1.00 96.12 105 ILE A C 1
ATOM 846 O O . ILE A 1 105 ? -3.793 0.023 3.147 1.00 96.12 105 ILE A O 1
ATOM 850 N N . TYR A 1 106 ? -2.818 0.961 4.922 1.00 95.12 106 TYR A N 1
ATOM 851 C CA . TYR A 1 106 ? -3.987 0.953 5.780 1.00 95.12 106 TYR A CA 1
ATOM 852 C C . TYR A 1 106 ? -4.524 2.374 5.884 1.00 95.12 106 TYR A C 1
ATOM 854 O O . TYR A 1 106 ? -3.814 3.268 6.349 1.00 95.12 106 TYR A O 1
ATOM 862 N N . ASP A 1 107 ? -5.763 2.542 5.446 1.00 94.62 107 ASP A N 1
ATOM 863 C CA . ASP A 1 107 ? -6.562 3.751 5.563 1.00 94.62 107 ASP A CA 1
ATOM 864 C C . ASP A 1 107 ? -7.361 3.680 6.865 1.00 94.62 107 ASP A C 1
ATOM 866 O O . ASP A 1 107 ? -8.322 2.913 6.982 1.00 94.62 107 ASP A O 1
ATOM 870 N N . SER A 1 108 ? 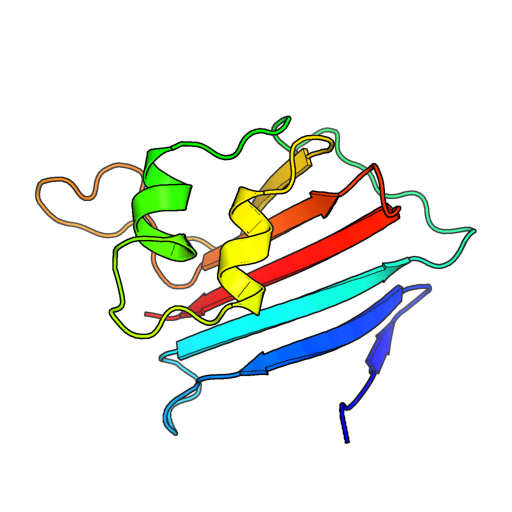-6.956 4.473 7.857 1.00 92.62 108 SER A N 1
ATOM 871 C CA . SER A 1 108 ? -7.630 4.479 9.156 1.00 92.62 108 SER A CA 1
ATOM 87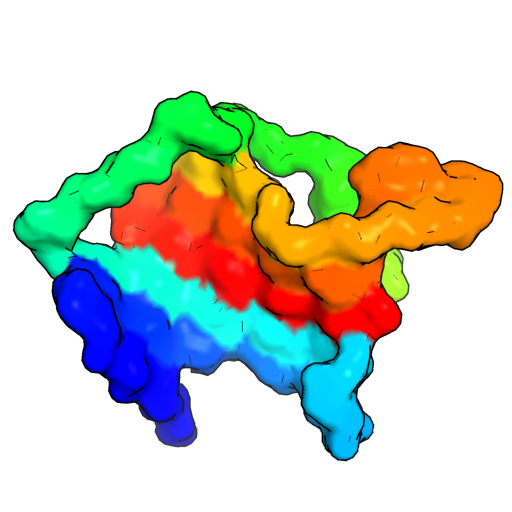2 C C . SER A 1 108 ? -8.959 5.232 9.157 1.00 92.62 108 SER A C 1
ATOM 874 O O . SER A 1 108 ? -9.718 5.070 10.109 1.00 92.62 108 SER A O 1
ATOM 876 N N . GLN A 1 109 ? -9.249 6.049 8.139 1.00 92.69 109 GLN A N 1
ATOM 877 C CA . GLN A 1 109 ? -10.520 6.776 8.046 1.00 92.69 109 GLN A CA 1
ATOM 878 C C . GLN A 1 109 ? -11.650 5.845 7.609 1.00 92.69 109 GLN A C 1
ATOM 880 O O . GLN A 1 109 ? -12.764 5.943 8.122 1.00 92.69 109 GLN A O 1
ATOM 885 N N . HIS A 1 110 ? -11.351 4.926 6.690 1.00 91.25 110 HIS A N 1
ATOM 886 C CA . HIS A 1 110 ? -12.326 3.969 6.157 1.00 91.25 110 HIS A CA 1
ATOM 887 C C . HIS A 1 110 ? -12.166 2.553 6.712 1.00 91.25 110 HIS A C 1
ATOM 889 O O . HIS A 1 110 ? -12.975 1.685 6.398 1.00 91.25 110 HIS A O 1
ATOM 895 N N . ASP A 1 111 ? -11.144 2.325 7.537 1.00 89.56 111 ASP A N 1
ATOM 896 C CA . ASP A 1 111 ? -10.833 1.033 8.143 1.00 89.56 111 ASP A CA 1
ATOM 897 C C . ASP A 1 111 ? -10.517 -0.069 7.110 1.00 89.56 111 ASP A C 1
ATOM 899 O O . ASP A 1 111 ? -10.874 -1.239 7.266 1.00 89.56 111 ASP A O 1
ATOM 903 N N . LEU A 1 112 ? -9.831 0.318 6.029 1.00 91.56 112 LEU A N 1
ATOM 904 C CA . LEU A 1 112 ? -9.547 -0.523 4.863 1.00 91.56 112 LEU A CA 1
ATOM 905 C C . LEU A 1 112 ? -8.049 -0.713 4.654 1.00 91.56 112 LEU A C 1
ATOM 907 O O . LEU A 1 112 ? -7.249 0.192 4.890 1.00 91.56 112 LEU A O 1
ATOM 911 N N . ILE A 1 113 ? -7.665 -1.883 4.149 1.00 93.62 113 ILE A N 1
ATOM 912 C CA . ILE A 1 113 ? -6.296 -2.147 3.706 1.00 93.62 113 ILE A CA 1
ATOM 913 C C . ILE A 1 113 ? -6.288 -2.250 2.184 1.00 93.62 113 ILE A C 1
ATOM 915 O O . ILE A 1 113 ? -7.079 -2.971 1.591 1.00 93.62 113 ILE A O 1
ATOM 919 N N . TYR A 1 114 ? -5.353 -1.570 1.542 1.00 95.12 114 TYR A N 1
ATOM 920 C CA . TYR A 1 114 ? -5.057 -1.705 0.127 1.00 95.12 114 TYR A CA 1
ATOM 921 C C . TYR A 1 114 ? -3.735 -2.445 -0.044 1.00 95.12 114 TYR A C 1
ATOM 923 O O . TYR A 1 114 ? -2.769 -2.179 0.673 1.00 95.12 114 TYR A O 1
ATOM 931 N N . CYS A 1 115 ? -3.686 -3.366 -1.000 1.00 94.69 115 CYS A N 1
ATOM 932 C CA . CYS A 1 115 ? -2.466 -4.030 -1.439 1.00 94.69 115 CYS A CA 1
ATOM 933 C C . CYS A 1 115 ? -2.275 -3.739 -2.923 1.00 94.69 115 CYS A C 1
ATOM 935 O O . CYS A 1 115 ? -3.021 -4.236 -3.767 1.00 94.69 115 CYS A O 1
ATOM 937 N N . TYR A 1 116 ? -1.285 -2.913 -3.226 1.00 92.62 116 TYR A N 1
ATOM 938 C CA . TYR A 1 116 ? -0.863 -2.630 -4.583 1.00 92.62 116 TYR A CA 1
ATOM 939 C C . TYR A 1 116 ? 0.330 -3.513 -4.940 1.00 92.62 116 TYR A C 1
ATOM 941 O O . TYR A 1 116 ? 1.380 -3.431 -4.305 1.00 92.62 116 TYR A O 1
ATOM 949 N N . VAL A 1 117 ? 0.152 -4.373 -5.934 1.00 90.62 117 VAL A N 1
ATOM 950 C CA . VAL A 1 117 ? 1.176 -5.276 -6.457 1.00 90.62 117 VAL A CA 1
ATOM 951 C C . VAL A 1 117 ? 1.762 -4.660 -7.719 1.00 90.62 117 VAL A C 1
ATOM 953 O O . VAL A 1 117 ? 1.014 -4.233 -8.597 1.00 90.62 117 VAL A O 1
ATOM 956 N N . PHE A 1 118 ? 3.087 -4.623 -7.783 1.00 87.31 118 PHE A N 1
ATOM 957 C CA . PHE A 1 118 ? 3.867 -4.159 -8.919 1.00 87.31 118 PHE A CA 1
ATOM 958 C C . PHE A 1 118 ? 4.937 -5.204 -9.243 1.00 87.31 118 PHE A C 1
ATOM 960 O O . PHE A 1 118 ? 5.937 -5.307 -8.526 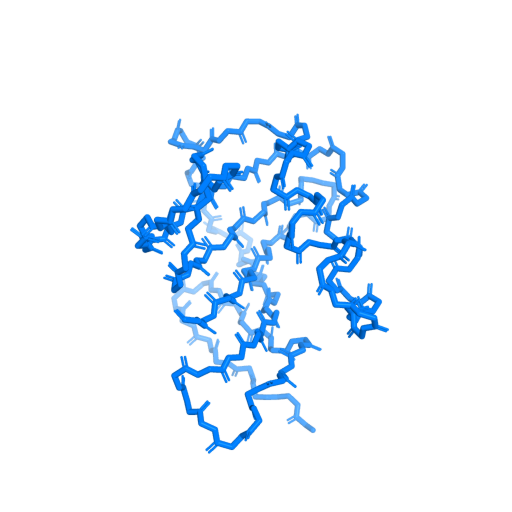1.00 87.31 118 PHE A O 1
ATOM 967 N N . ASP A 1 119 ? 4.733 -5.948 -10.323 1.00 82.06 119 ASP A N 1
ATOM 968 C CA . ASP A 1 119 ? 5.637 -6.994 -10.793 1.00 82.06 119 ASP A CA 1
ATOM 969 C C . ASP A 1 119 ? 6.336 -6.512 -12.078 1.00 82.06 119 ASP A C 1
ATOM 971 O O . ASP A 1 119 ? 5.678 -6.074 -13.028 1.00 82.06 119 ASP A O 1
ATOM 975 N N . SER A 1 120 ? 7.678 -6.477 -12.044 1.00 69.75 120 SER A N 1
ATOM 976 C CA . SER A 1 120 ? 8.554 -5.934 -13.100 1.00 69.75 120 SER A CA 1
ATOM 977 C C . SER A 1 120 ? 9.929 -6.584 -13.115 1.00 69.75 120 SER A C 1
ATOM 979 O O . SER A 1 120 ? 10.433 -6.872 -11.997 1.00 69.75 120 SER A O 1
#

Foldseek 3Di:
DWDWDDDDFKTKTWPDWDPVPDPQATKTKIKIAGHPPDDDDCPVWAWDDDDPVCCCCPQNPDDPDRDPVSVVNNVQGGDTKDKDDFAQDDDDPSPPHGAQIWIWTQRPVVRMIMIMTGRD